Protein AF-C4K3N2-F1 (afdb_monomer_lite)

Sequence (107 aa):
MVSFRLSEKDFSQFEKKLASSCMNQSEFFREVFLHSNIQLTVKSAPSKNLERLTFLFNKSSHHLNQIAHQLNQAHLMGKIPLSFYSSLNNALISIRDLLITEIKDVD

Secondary structure (DSSP, 8-state):
-------HHHHHHHHHHHHHHT--HHHHHHHHHHS--------PPPPHHHHHHHHHHHHHHHHHHHHHHHHHHHHHTTSS-HHHHHHHHHHHHHHHHHHHHHHHTT-

Foldseek 3Di:
DDDDDDDPVVVVVVVVVCVVVPDDPVVVCCCCPVVDPDDDPPPPDQPPVLVVLVVVLVVVLVVLVVVLVVLVVCVVVVVDDPVVSVVSVVVSVVVNVVSVVVNVVSD

Structure (mmCIF, N/CA/C/O backbone):
data_AF-C4K3N2-F1
#
_entry.id   AF-C4K3N2-F1
#
loop_
_atom_site.group_PDB
_atom_site.id
_atom_site.type_symbol
_atom_site.label_atom_id
_atom_site.label_alt_id
_atom_site.label_comp_id
_atom_site.label_asym_id
_atom_site.label_entity_id
_atom_site.label_seq_id
_atom_site.pdbx_PDB_ins_code
_atom_site.Cartn_x
_atom_site.Cartn_y
_atom_site.Cartn_z
_atom_site.occupancy
_atom_site.B_iso_or_equiv
_atom_site.auth_seq_id
_atom_site.auth_comp_id
_atom_site.auth_asym_id
_atom_site.auth_atom_id
_atom_site.pdbx_PDB_model_num
ATOM 1 N N . MET A 1 1 ? -6.073 -8.055 32.509 1.00 68.06 1 MET A N 1
ATOM 2 C CA . MET A 1 1 ? -6.124 -6.579 32.573 1.00 68.06 1 MET A CA 1
ATOM 3 C C . MET A 1 1 ? -6.469 -6.077 31.183 1.00 68.06 1 MET A C 1
ATOM 5 O O . MET A 1 1 ? -5.777 -6.461 30.251 1.00 68.06 1 MET A O 1
ATOM 9 N N . VAL A 1 2 ? -7.551 -5.313 31.034 1.00 73.00 2 VAL A N 1
ATOM 10 C CA . VAL A 1 2 ? -7.925 -4.661 29.767 1.00 73.00 2 VAL A CA 1
ATOM 11 C C . VAL A 1 2 ? -7.687 -3.169 29.959 1.00 73.00 2 VAL A C 1
ATOM 13 O O . VAL A 1 2 ? -8.154 -2.607 30.945 1.00 73.00 2 VAL A O 1
ATOM 16 N N . SER A 1 3 ? -6.932 -2.541 29.064 1.00 82.06 3 SER A N 1
ATOM 17 C CA . SER A 1 3 ? -6.689 -1.099 29.075 1.00 82.06 3 SER A CA 1
ATOM 18 C C . SER A 1 3 ? -6.826 -0.551 27.662 1.00 82.06 3 SER A C 1
ATOM 20 O O . SER A 1 3 ? -6.527 -1.230 26.681 1.00 82.06 3 SER A O 1
ATOM 22 N N . PHE A 1 4 ? -7.302 0.683 27.552 1.00 82.44 4 PHE A N 1
ATOM 23 C CA . PHE A 1 4 ? -7.392 1.396 26.287 1.00 82.44 4 PHE A CA 1
ATOM 24 C C . PHE A 1 4 ? -6.925 2.830 26.498 1.00 82.44 4 PHE A C 1
ATOM 26 O O . PHE A 1 4 ? -7.007 3.376 27.599 1.00 82.44 4 PHE A O 1
ATOM 33 N N . ARG A 1 5 ? -6.371 3.419 25.441 1.00 90.25 5 ARG A N 1
ATOM 34 C CA . ARG A 1 5 ? -5.887 4.797 25.476 1.00 90.25 5 ARG A CA 1
ATOM 35 C C . ARG A 1 5 ? -7.033 5.734 25.139 1.00 90.25 5 ARG A C 1
ATOM 37 O O . ARG A 1 5 ? -7.777 5.485 24.195 1.00 90.25 5 ARG A O 1
ATOM 44 N N . LEU A 1 6 ? -7.126 6.815 25.897 1.00 89.25 6 LEU A N 1
ATOM 45 C CA . LEU A 1 6 ? -8.032 7.918 25.633 1.00 89.25 6 LEU A CA 1
ATOM 46 C C . LEU A 1 6 ? -7.220 9.142 25.233 1.00 89.25 6 LEU A C 1
ATOM 48 O O . LEU A 1 6 ? -6.121 9.357 25.748 1.00 89.25 6 LEU A O 1
ATOM 52 N N . SER A 1 7 ? -7.767 9.941 24.318 1.00 93.31 7 SER A N 1
ATOM 53 C CA . SER A 1 7 ? -7.291 11.309 24.144 1.00 93.31 7 SER A CA 1
ATOM 54 C C . SER A 1 7 ? -7.585 12.112 25.416 1.00 93.31 7 SER A C 1
ATOM 56 O O . SER A 1 7 ? -8.474 11.755 26.189 1.00 93.31 7 SER A O 1
ATOM 58 N N . GLU A 1 8 ? -6.879 13.219 25.631 1.00 90.69 8 GLU A N 1
ATOM 59 C CA . GLU A 1 8 ? -7.115 14.091 26.792 1.00 90.69 8 GLU A CA 1
ATOM 60 C C . GLU A 1 8 ? -8.576 14.579 26.858 1.00 90.69 8 GLU A C 1
ATOM 62 O O . GLU A 1 8 ? -9.209 14.580 27.917 1.00 90.69 8 GLU A O 1
ATOM 67 N N . LYS A 1 9 ? -9.157 14.893 25.692 1.00 91.38 9 LYS A N 1
ATOM 68 C CA . LYS A 1 9 ? -10.563 15.290 25.557 1.00 91.38 9 LYS A CA 1
ATOM 69 C C . LYS A 1 9 ? -11.521 14.180 25.999 1.00 91.38 9 LYS A C 1
ATOM 71 O O . LYS A 1 9 ? -12.463 14.453 26.744 1.00 91.38 9 LYS A O 1
ATOM 76 N N . ASP A 1 10 ? -11.294 12.947 25.549 1.00 90.62 10 ASP A N 1
ATOM 77 C CA . ASP A 1 10 ? -12.158 11.809 25.887 1.00 90.62 10 ASP A CA 1
ATOM 78 C C . ASP A 1 10 ? -11.985 11.390 27.350 1.00 90.62 10 ASP A C 1
ATOM 80 O O . ASP A 1 10 ? -12.956 11.019 28.011 1.00 90.62 10 ASP A O 1
ATOM 84 N N . PHE A 1 11 ? -10.766 11.516 27.883 1.00 91.38 11 PHE A N 1
ATOM 85 C CA . PHE A 1 11 ? -10.470 11.260 29.288 1.00 91.38 11 PHE A CA 1
ATOM 86 C C . PHE A 1 11 ? -11.241 12.210 30.214 1.00 91.38 11 PHE A C 1
ATOM 88 O O . PHE A 1 11 ? -11.864 11.754 31.169 1.00 91.38 11 PHE A O 1
ATOM 95 N N . SER A 1 12 ? -11.313 13.507 29.889 1.00 90.62 12 SER A N 1
ATOM 96 C CA . SER A 1 12 ? -12.103 14.470 30.676 1.00 90.62 12 SER A CA 1
ATOM 97 C C . SER A 1 12 ? -13.602 14.132 30.697 1.00 90.62 12 SER A C 1
ATOM 99 O O . SER A 1 12 ? -14.278 14.295 31.716 1.00 90.62 12 SER A O 1
ATOM 101 N N . GLN A 1 13 ? -14.153 13.635 29.583 1.00 90.75 13 GLN A N 1
ATOM 102 C CA . GLN A 1 13 ? -15.544 13.169 29.547 1.00 90.75 13 GLN A CA 1
ATOM 103 C C . GLN A 1 13 ? -15.742 11.896 30.372 1.00 90.75 13 GLN A C 1
ATOM 105 O O . GLN A 1 13 ? -16.757 11.762 31.058 1.00 90.75 13 GLN A O 1
ATOM 110 N N . PHE A 1 14 ? -14.782 10.974 30.301 1.00 90.00 14 PHE A N 1
ATOM 111 C CA . PHE A 1 14 ? -14.773 9.757 31.099 1.00 90.00 14 PHE A CA 1
ATOM 112 C C . PHE A 1 14 ? -14.761 10.073 32.602 1.00 90.00 14 PHE A C 1
ATOM 114 O O . PHE A 1 14 ? -15.630 9.581 33.318 1.00 90.00 14 PHE A O 1
ATOM 121 N N . GLU A 1 15 ? -13.871 10.954 33.067 1.00 90.88 15 GLU A N 1
ATOM 122 C CA . GLU A 1 15 ? -13.798 11.355 34.479 1.00 90.88 15 GLU A CA 1
ATOM 123 C C . GLU A 1 15 ? -15.113 11.945 34.991 1.00 90.88 15 GLU A C 1
ATOM 125 O O . GLU A 1 15 ? -15.590 11.558 36.055 1.00 90.88 15 GLU A O 1
ATOM 130 N N . LYS A 1 16 ? -15.751 12.835 34.220 1.00 92.06 16 LYS A N 1
ATOM 131 C CA . LYS A 1 16 ? -17.043 13.434 34.602 1.00 92.06 16 LYS A CA 1
ATOM 132 C C . LYS A 1 16 ? -18.146 12.387 34.765 1.00 92.06 16 LYS A C 1
ATOM 134 O O . LYS A 1 16 ? -18.958 12.473 35.689 1.00 92.06 16 LYS A O 1
ATOM 139 N N . LYS A 1 17 ? -18.188 11.393 33.875 1.00 90.94 17 LYS A N 1
ATOM 140 C CA . LYS A 1 17 ? -19.163 10.295 33.945 1.00 90.94 17 LYS A CA 1
ATOM 141 C C . LYS A 1 17 ? -18.866 9.352 35.110 1.00 90.94 17 LYS A C 1
ATOM 143 O O . LYS A 1 17 ? -19.790 8.943 35.803 1.00 90.94 17 LYS A O 1
ATOM 148 N N . LEU A 1 18 ? -17.591 9.063 35.365 1.00 92.19 18 LEU A N 1
ATOM 149 C CA . LEU A 1 18 ? -17.185 8.230 36.492 1.00 92.19 18 LEU A CA 1
ATOM 150 C C . LEU A 1 18 ? -17.538 8.911 37.821 1.00 92.19 18 LEU A C 1
ATOM 152 O O . LEU A 1 18 ? -18.205 8.311 38.658 1.00 92.19 18 LEU A O 1
ATOM 156 N N . ALA A 1 19 ? -17.186 10.189 37.975 1.00 91.12 19 ALA A N 1
ATOM 157 C CA . ALA A 1 19 ? -17.480 10.965 39.177 1.00 91.12 19 ALA A CA 1
ATOM 158 C C . ALA A 1 19 ? -18.988 11.075 39.464 1.00 91.12 19 ALA A C 1
ATOM 160 O O . ALA A 1 19 ? -19.399 10.966 40.615 1.00 91.12 19 ALA A O 1
ATOM 161 N N . SER A 1 20 ? -19.820 11.241 38.429 1.00 91.88 20 SER A N 1
ATOM 162 C CA . SER A 1 20 ? -21.284 11.298 38.588 1.00 91.88 20 SER A CA 1
ATOM 163 C C . SER A 1 20 ? -21.944 9.940 38.851 1.00 91.88 20 SER A C 1
ATOM 165 O O . SER A 1 20 ? -23.077 9.908 39.319 1.00 91.88 20 SER A O 1
ATOM 167 N N . SER A 1 21 ? -21.252 8.829 38.584 1.00 88.50 21 SER A N 1
ATOM 168 C CA . SER A 1 21 ? -21.780 7.475 38.803 1.00 88.50 21 SER A CA 1
ATOM 169 C C . SER A 1 21 ? -21.627 6.957 40.236 1.00 88.50 21 SER A C 1
ATOM 171 O O . SER A 1 21 ? -22.257 5.963 40.584 1.00 88.50 21 SER A O 1
ATOM 173 N N . CYS A 1 22 ? -20.779 7.591 41.057 1.00 89.88 22 CYS A N 1
ATOM 174 C CA . CYS A 1 22 ? -20.383 7.097 42.385 1.00 89.88 22 CYS A CA 1
ATOM 175 C C . CYS A 1 22 ? -19.803 5.662 42.390 1.00 89.88 22 CYS A C 1
ATOM 177 O O . CYS A 1 22 ? -19.801 5.006 43.429 1.00 89.88 22 CYS A O 1
ATOM 179 N N . MET A 1 23 ? -19.294 5.181 41.252 1.00 92.44 23 MET A N 1
ATOM 180 C CA . MET A 1 23 ? -18.678 3.860 41.098 1.00 92.44 23 MET A CA 1
ATOM 181 C C . MET A 1 23 ? -17.153 3.955 41.077 1.00 92.44 23 MET A C 1
ATOM 183 O O . MET A 1 23 ? -16.584 4.985 40.702 1.00 92.44 23 MET A O 1
ATOM 187 N N . ASN A 1 24 ? -16.466 2.853 41.391 1.00 90.94 24 ASN A N 1
ATOM 188 C CA . ASN A 1 24 ? -15.054 2.748 41.029 1.00 90.94 24 ASN A CA 1
ATOM 189 C C . ASN A 1 24 ? -14.890 2.465 39.525 1.00 90.94 24 ASN A C 1
ATOM 191 O O . ASN A 1 24 ? -15.810 2.026 38.835 1.00 90.94 24 ASN A O 1
ATOM 195 N N . GLN A 1 25 ? -13.684 2.694 39.003 1.00 87.88 25 GLN A N 1
ATOM 196 C CA . GLN A 1 25 ? -13.395 2.553 37.575 1.00 87.88 25 GLN A CA 1
ATOM 197 C C . GLN A 1 25 ? -13.774 1.168 37.016 1.00 87.88 25 GLN A C 1
ATOM 199 O O . GLN A 1 25 ? -14.298 1.072 35.910 1.00 87.88 25 GLN A O 1
ATOM 204 N N . SER A 1 26 ? -13.539 0.093 37.775 1.00 89.00 26 SER A N 1
ATOM 205 C CA . SER A 1 26 ? -13.812 -1.278 37.321 1.00 89.00 26 SER A CA 1
ATOM 206 C C . SER A 1 26 ? -15.300 -1.630 37.323 1.00 89.00 26 SER A C 1
ATOM 208 O O . SER A 1 26 ? -15.739 -2.432 36.499 1.00 89.00 26 SER A O 1
ATOM 210 N N . GLU A 1 27 ? -16.069 -1.081 38.258 1.00 89.75 27 GLU A N 1
ATOM 211 C CA . GLU A 1 27 ? -17.532 -1.195 38.300 1.00 89.75 27 GLU A CA 1
ATOM 212 C C . GLU A 1 27 ? -18.158 -0.431 37.145 1.00 89.75 27 GLU A C 1
ATOM 214 O O . GLU A 1 27 ? -18.912 -1.012 36.370 1.00 89.75 27 GLU A O 1
ATOM 219 N N . PHE A 1 28 ? -17.745 0.823 36.958 1.00 90.00 28 PHE A N 1
ATOM 220 C CA . PHE A 1 28 ? -18.221 1.664 35.869 1.00 90.00 28 PHE A CA 1
ATOM 221 C C . PHE A 1 28 ? -17.982 1.014 34.504 1.00 90.00 28 PHE A C 1
ATOM 223 O O . PHE A 1 28 ? -18.881 0.967 33.669 1.00 90.00 28 PHE A O 1
ATOM 230 N N . PHE A 1 29 ? -16.790 0.449 34.276 1.00 87.81 29 PHE A N 1
ATOM 231 C CA . PHE A 1 29 ? -16.511 -0.258 33.026 1.00 87.81 29 PHE A CA 1
ATOM 232 C C . PHE A 1 29 ? -17.338 -1.522 32.848 1.00 87.81 29 PHE A C 1
ATOM 234 O O . PHE A 1 29 ? -17.779 -1.782 31.733 1.00 87.81 29 PHE A O 1
ATOM 241 N N . ARG A 1 30 ? -17.551 -2.314 33.903 1.00 86.94 30 ARG A N 1
ATOM 242 C CA . ARG A 1 30 ? -18.386 -3.517 33.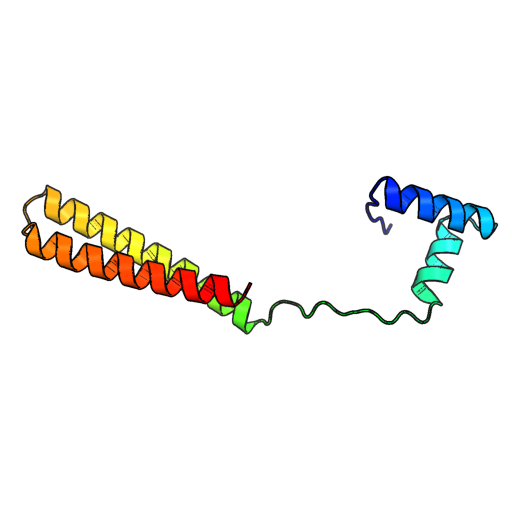801 1.00 86.94 30 ARG A CA 1
ATOM 243 C C . ARG A 1 30 ? -19.827 -3.157 33.473 1.00 86.94 30 ARG A C 1
ATOM 245 O O . ARG A 1 30 ? -20.380 -3.745 32.553 1.00 86.94 30 ARG A O 1
ATOM 252 N N . GLU A 1 31 ? -20.374 -2.151 34.140 1.00 87.00 31 GLU A N 1
ATOM 253 C CA . GLU A 1 31 ? -21.735 -1.679 33.896 1.00 87.00 31 GLU A CA 1
ATOM 254 C C . GLU A 1 31 ? -21.887 -1.130 32.470 1.00 87.00 31 GLU A C 1
ATOM 256 O O . GLU A 1 31 ? -22.740 -1.570 31.702 1.00 87.00 31 GLU A O 1
ATOM 261 N N . VAL A 1 32 ? -20.992 -0.227 32.058 1.00 85.56 32 VAL A N 1
ATOM 262 C CA . VAL A 1 32 ? -21.060 0.417 30.740 1.00 85.56 32 VAL A CA 1
ATOM 263 C C . VAL A 1 32 ? -20.710 -0.535 29.600 1.00 85.56 32 VAL A C 1
ATOM 265 O O . VAL A 1 32 ? -21.200 -0.330 28.499 1.00 85.56 32 VAL A O 1
ATOM 268 N N . PHE A 1 33 ? -19.864 -1.546 29.798 1.00 83.06 33 PHE A N 1
ATOM 269 C CA . PHE A 1 33 ? -19.422 -2.422 28.706 1.00 83.06 33 PHE A CA 1
ATOM 270 C C . PHE A 1 33 ? -20.230 -3.720 28.599 1.00 83.06 33 PHE A C 1
ATOM 272 O O . PHE A 1 33 ? -20.436 -4.201 27.490 1.00 83.06 33 PHE A O 1
ATOM 279 N N . LEU A 1 34 ? -20.675 -4.300 29.721 1.00 84.06 34 LEU A N 1
ATOM 280 C CA . LEU A 1 34 ? -21.386 -5.586 29.725 1.00 84.06 34 LEU A CA 1
ATOM 281 C C . LEU A 1 34 ? -22.908 -5.432 29.754 1.00 84.06 34 LEU A C 1
ATOM 283 O O . LEU A 1 34 ? -23.599 -6.312 29.248 1.00 84.06 34 LEU A O 1
ATOM 287 N N . HIS A 1 35 ? -23.434 -4.358 30.350 1.00 78.62 35 HIS A N 1
ATOM 288 C CA . HIS A 1 35 ? -24.879 -4.193 30.572 1.00 78.62 35 HIS A CA 1
ATOM 289 C C . HIS A 1 35 ? -25.525 -3.124 29.680 1.00 78.62 35 HIS A C 1
ATOM 291 O O . HIS A 1 35 ? -26.726 -2.873 29.767 1.00 78.62 35 HIS A O 1
ATOM 297 N N . SER A 1 36 ? -24.755 -2.485 28.802 1.00 76.06 36 SER A N 1
ATOM 298 C CA . SER A 1 36 ? -25.264 -1.456 27.903 1.00 76.06 36 SER A CA 1
ATOM 299 C C . SER A 1 36 ? -25.840 -2.041 26.611 1.00 76.06 36 SER A C 1
ATOM 301 O O . SER A 1 36 ? -25.272 -2.927 25.973 1.00 76.06 36 SER A O 1
ATOM 303 N N . ASN A 1 37 ? -26.960 -1.473 26.163 1.00 67.19 37 ASN A N 1
ATOM 304 C CA . ASN A 1 37 ? -27.481 -1.703 24.818 1.00 67.19 37 ASN A CA 1
ATOM 305 C C . ASN A 1 37 ? -26.724 -0.813 23.822 1.00 67.19 37 ASN A C 1
ATOM 307 O O . ASN A 1 37 ? -27.207 0.253 23.438 1.00 67.19 37 ASN A O 1
ATOM 311 N N . ILE A 1 38 ? -25.511 -1.212 23.437 1.00 71.25 38 ILE A N 1
ATOM 312 C CA . ILE A 1 38 ? -24.719 -0.477 22.441 1.00 71.25 38 ILE A CA 1
ATOM 313 C C . ILE A 1 38 ? -25.046 -0.999 21.040 1.00 71.25 38 ILE A C 1
ATOM 315 O O . ILE A 1 38 ? -24.858 -2.177 20.743 1.00 71.25 38 ILE A O 1
ATOM 319 N N . GLN A 1 39 ? -25.457 -0.102 20.140 1.00 61.22 39 GLN A N 1
ATOM 320 C CA . GLN A 1 39 ? -25.353 -0.353 18.703 1.00 61.22 39 GLN A CA 1
ATOM 321 C C . GLN A 1 39 ? -23.903 -0.133 18.278 1.00 61.22 39 GLN A C 1
ATOM 323 O O . GLN A 1 39 ? -23.437 0.998 18.142 1.00 61.22 39 GLN A O 1
ATOM 328 N N . LEU A 1 40 ? -23.167 -1.228 18.108 1.00 65.75 40 LEU A N 1
ATOM 329 C CA . LEU A 1 40 ? -21.824 -1.173 17.553 1.00 65.75 40 LEU A CA 1
ATOM 330 C C . LEU A 1 40 ? -21.930 -0.951 16.046 1.00 65.75 40 LEU A C 1
ATOM 332 O O . LEU A 1 40 ? -22.389 -1.828 15.313 1.00 65.75 40 LEU A O 1
ATOM 336 N N . THR A 1 41 ? -21.444 0.192 15.566 1.00 66.38 41 THR A N 1
ATOM 337 C CA . THR A 1 41 ? -21.087 0.326 14.153 1.00 66.38 41 THR A CA 1
ATOM 338 C C . THR A 1 41 ? -19.866 -0.553 13.921 1.00 66.38 41 THR A C 1
ATOM 340 O O . THR A 1 41 ? -18.727 -0.127 14.123 1.00 66.38 41 THR A O 1
ATOM 343 N N . VAL A 1 42 ? -20.098 -1.815 13.557 1.00 63.09 42 VAL A N 1
ATOM 344 C CA . VAL A 1 42 ? -19.034 -2.714 13.118 1.00 63.09 42 VAL A CA 1
ATOM 345 C C . VAL A 1 42 ? -18.425 -2.070 11.882 1.00 63.09 42 VAL A C 1
ATOM 347 O O . VAL A 1 42 ? -19.037 -2.058 10.816 1.00 63.09 42 VAL A O 1
ATOM 350 N N . LYS A 1 43 ? -17.222 -1.502 12.020 1.00 60.19 43 LYS A N 1
ATOM 351 C CA . LYS A 1 43 ? -16.390 -1.235 10.851 1.00 60.19 43 LYS A CA 1
ATOM 352 C C . LYS A 1 43 ? -16.147 -2.603 10.238 1.00 60.19 43 LYS A C 1
ATOM 354 O O . LYS A 1 43 ? -15.462 -3.423 10.849 1.00 60.19 43 LYS A O 1
ATOM 359 N N . SER A 1 44 ? -16.799 -2.889 9.114 1.00 60.44 44 SER A N 1
ATOM 360 C CA . SER A 1 44 ? -16.547 -4.106 8.355 1.00 60.44 44 SER A CA 1
ATOM 361 C C . SER A 1 44 ? -15.039 -4.204 8.177 1.00 60.44 44 SER A C 1
ATOM 363 O O . SER A 1 44 ? -14.430 -3.289 7.620 1.00 60.44 44 SER A O 1
ATOM 365 N N . ALA A 1 45 ? -14.435 -5.262 8.723 1.00 61.06 45 ALA A N 1
ATOM 366 C CA . ALA A 1 45 ? -13.042 -5.561 8.440 1.00 61.06 45 ALA A CA 1
ATOM 367 C C . ALA A 1 45 ? -12.868 -5.537 6.912 1.00 61.06 45 ALA A C 1
ATOM 369 O O . ALA A 1 45 ? -13.797 -5.978 6.215 1.00 61.06 45 ALA A O 1
ATOM 370 N N . PRO A 1 46 ? -11.751 -5.003 6.379 1.00 62.75 46 PRO A N 1
ATOM 371 C CA . PRO A 1 46 ? -11.510 -5.051 4.945 1.00 62.75 46 PRO A CA 1
ATOM 372 C C . PRO A 1 46 ? -11.754 -6.485 4.482 1.00 62.75 46 PRO A C 1
ATOM 374 O O . PRO A 1 46 ? -11.323 -7.441 5.133 1.00 62.75 46 PRO A O 1
ATOM 377 N N . SER A 1 47 ? -12.564 -6.646 3.432 1.00 71.38 47 SER A N 1
ATOM 378 C CA . SER A 1 47 ? -12.948 -7.986 2.996 1.00 71.38 47 SER A CA 1
ATOM 379 C C . SER A 1 47 ? -11.674 -8.805 2.764 1.00 71.38 47 SER A C 1
ATOM 381 O O . SER A 1 47 ? -10.688 -8.286 2.243 1.00 71.38 47 SER A O 1
ATOM 383 N N . LYS A 1 48 ? -11.668 -10.095 3.117 1.00 69.12 48 LYS A N 1
ATOM 384 C CA . LYS A 1 48 ? -10.514 -10.986 2.872 1.00 69.12 48 LYS A CA 1
ATOM 385 C C . LYS A 1 48 ? -10.024 -10.924 1.411 1.00 69.12 48 LYS A C 1
ATOM 387 O O . LYS A 1 48 ? -8.853 -11.164 1.122 1.00 69.12 48 LYS A O 1
ATOM 392 N N . ASN A 1 49 ? -10.930 -10.583 0.493 1.00 75.31 49 ASN A N 1
ATOM 393 C CA . ASN A 1 49 ? -10.650 -10.367 -0.921 1.00 75.31 49 ASN A CA 1
ATOM 394 C C . ASN A 1 49 ? -9.825 -9.097 -1.173 1.00 75.31 49 ASN A C 1
ATOM 396 O O . ASN A 1 49 ? -8.912 -9.149 -1.991 1.00 75.31 49 ASN A O 1
ATOM 400 N N . LEU A 1 50 ? -10.092 -8.004 -0.452 1.00 80.38 50 LEU A N 1
ATOM 401 C CA . LEU A 1 50 ? -9.319 -6.764 -0.534 1.00 80.38 50 LEU A CA 1
ATOM 402 C C . LEU A 1 50 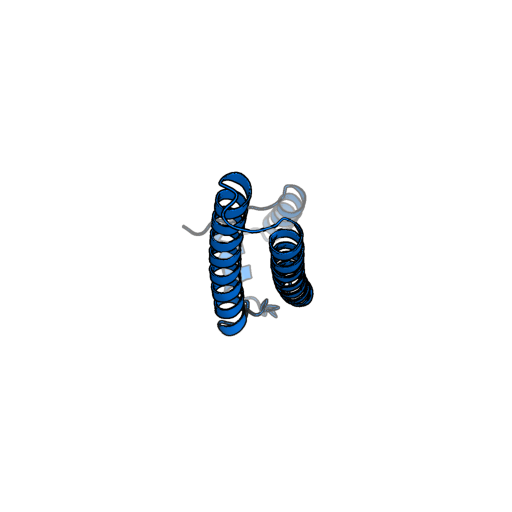? -7.879 -6.977 -0.060 1.00 80.38 50 LEU A C 1
ATOM 404 O O . LEU A 1 50 ? -6.949 -6.691 -0.803 1.00 80.38 50 LEU A O 1
ATOM 408 N N . GLU A 1 51 ? -7.676 -7.581 1.113 1.00 79.94 51 GLU A N 1
ATOM 409 C CA . GLU A 1 51 ? -6.320 -7.886 1.599 1.00 79.94 51 GLU A CA 1
ATOM 410 C C . GLU A 1 51 ? -5.540 -8.759 0.606 1.00 79.94 51 GLU A C 1
ATOM 412 O O . GLU A 1 51 ? -4.356 -8.530 0.334 1.00 79.94 51 GLU A O 1
ATOM 417 N N . ARG A 1 52 ? -6.212 -9.760 0.021 1.00 80.94 52 ARG A N 1
ATOM 418 C CA . ARG A 1 52 ? -5.607 -10.629 -0.989 1.00 80.94 52 ARG A CA 1
ATOM 419 C C . ARG A 1 52 ? -5.268 -9.868 -2.271 1.00 80.94 52 ARG A C 1
ATOM 421 O O . ARG A 1 52 ? -4.211 -10.132 -2.846 1.00 80.94 52 ARG A O 1
ATOM 428 N N . LEU A 1 53 ? -6.133 -8.960 -2.712 1.00 84.38 53 LEU A N 1
ATOM 429 C CA . LEU A 1 53 ? -5.916 -8.141 -3.900 1.00 84.38 53 LEU A CA 1
ATOM 430 C C . LEU A 1 53 ? -4.732 -7.188 -3.697 1.00 84.38 53 LEU A C 1
ATOM 432 O O . LEU A 1 53 ? -3.797 -7.214 -4.495 1.00 84.38 53 LEU A O 1
ATOM 436 N N . THR A 1 54 ? -4.692 -6.468 -2.573 1.00 84.50 54 THR A N 1
ATOM 437 C CA . THR A 1 54 ? -3.572 -5.591 -2.196 1.00 84.50 54 THR A CA 1
ATOM 438 C C . THR A 1 54 ? -2.253 -6.363 -2.134 1.00 84.50 54 THR A C 1
ATOM 440 O O . THR A 1 54 ? -1.231 -5.909 -2.651 1.00 84.50 54 THR A O 1
ATOM 443 N N . PHE A 1 55 ? -2.258 -7.580 -1.576 1.00 84.31 55 PHE A N 1
ATOM 444 C CA . PHE A 1 55 ? -1.079 -8.450 -1.580 1.00 84.31 55 PHE A CA 1
ATOM 445 C C . PHE A 1 55 ? -0.607 -8.805 -3.001 1.00 84.31 55 PHE A C 1
ATOM 447 O O . PHE A 1 55 ? 0.589 -8.727 -3.297 1.00 84.31 55 PHE A O 1
ATOM 454 N N . LEU A 1 56 ? -1.525 -9.205 -3.887 1.00 84.12 56 LEU A N 1
ATOM 455 C CA . LEU A 1 56 ? -1.195 -9.576 -5.267 1.00 84.12 56 LEU A CA 1
ATOM 456 C C . LEU A 1 56 ? -0.690 -8.376 -6.077 1.00 84.12 56 LEU A C 1
ATOM 458 O O . LEU A 1 56 ? 0.264 -8.524 -6.847 1.00 84.12 56 LEU A O 1
ATOM 462 N N . PHE A 1 57 ? -1.265 -7.193 -5.870 1.00 87.44 57 PHE A N 1
ATOM 463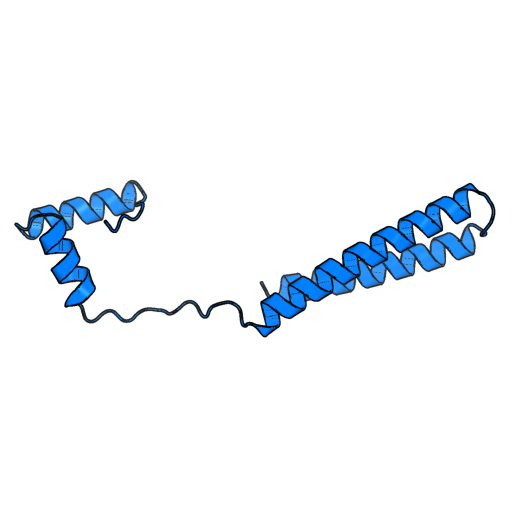 C CA . PHE A 1 57 ? -0.796 -5.958 -6.490 1.00 87.44 57 PHE A CA 1
ATOM 464 C C . PHE A 1 57 ? 0.605 -5.579 -6.023 1.00 87.44 57 PHE A C 1
ATOM 466 O O . PHE A 1 57 ? 1.474 -5.353 -6.861 1.00 87.44 57 PHE A O 1
ATOM 473 N N . ASN A 1 58 ? 0.885 -5.631 -4.720 1.00 83.81 58 ASN A N 1
ATOM 474 C CA . ASN A 1 58 ? 2.232 -5.374 -4.203 1.00 83.81 58 ASN A CA 1
ATOM 475 C C . ASN A 1 58 ? 3.273 -6.341 -4.788 1.00 83.81 58 ASN A C 1
ATOM 477 O O . ASN A 1 58 ? 4.363 -5.922 -5.188 1.00 83.81 58 ASN A O 1
ATOM 481 N N . LYS A 1 59 ? 2.928 -7.631 -4.905 1.00 86.00 59 LYS A N 1
ATOM 482 C CA . LYS A 1 59 ? 3.804 -8.634 -5.529 1.00 86.00 59 LYS A CA 1
ATOM 483 C C . LYS A 1 59 ? 4.052 -8.336 -7.011 1.00 86.00 59 LYS A C 1
ATOM 485 O O . LYS A 1 59 ? 5.182 -8.454 -7.481 1.00 86.00 59 LYS A O 1
ATOM 490 N N . SER A 1 60 ? 3.013 -7.919 -7.729 1.00 86.31 60 SER A N 1
ATOM 491 C CA . SER A 1 60 ? 3.105 -7.553 -9.146 1.00 86.31 60 SER A CA 1
ATOM 492 C C . SER A 1 60 ? 3.981 -6.313 -9.345 1.00 86.31 60 SER A C 1
ATOM 494 O O . SER A 1 60 ? 4.910 -6.350 -10.147 1.00 86.31 60 SER A O 1
ATOM 496 N N . SER A 1 61 ? 3.782 -5.264 -8.541 1.00 87.00 61 SER A N 1
ATOM 497 C CA . SER A 1 61 ? 4.605 -4.047 -8.542 1.00 87.00 61 SER A CA 1
ATOM 498 C C . SER A 1 61 ? 6.087 -4.337 -8.298 1.00 87.00 61 SER A C 1
ATOM 500 O O . SER A 1 61 ? 6.953 -3.762 -8.957 1.00 87.00 61 SER A O 1
ATOM 502 N N . HIS A 1 62 ? 6.402 -5.273 -7.397 1.00 87.38 62 HIS A N 1
ATOM 503 C CA . HIS A 1 62 ? 7.784 -5.690 -7.167 1.00 87.38 62 HIS A CA 1
ATOM 504 C C . HIS A 1 62 ? 8.416 -6.329 -8.413 1.00 87.38 62 HIS A C 1
ATOM 506 O O . HIS A 1 62 ? 9.524 -5.956 -8.799 1.00 87.38 62 HIS A O 1
ATOM 512 N N . HIS A 1 63 ? 7.709 -7.250 -9.073 1.00 86.44 63 HIS A N 1
ATOM 513 C CA . HIS A 1 63 ? 8.202 -7.878 -10.301 1.00 86.44 63 HIS A CA 1
ATOM 514 C C . HIS A 1 63 ? 8.370 -6.866 -11.445 1.00 86.44 63 HIS A C 1
ATOM 516 O O . HIS A 1 63 ? 9.354 -6.934 -12.180 1.00 86.44 63 HIS A O 1
ATOM 522 N N . LEU A 1 64 ? 7.463 -5.891 -11.576 1.00 90.12 64 LEU A N 1
ATOM 523 C CA . LEU A 1 64 ? 7.589 -4.825 -12.578 1.00 90.12 64 LEU A CA 1
ATOM 524 C C . LEU A 1 64 ? 8.855 -3.989 -12.353 1.00 90.12 64 LEU A C 1
ATOM 526 O O . LEU A 1 64 ? 9.579 -3.715 -13.308 1.00 90.12 64 LEU A O 1
ATOM 530 N N . ASN A 1 65 ? 9.180 -3.660 -11.099 1.00 90.12 65 ASN A N 1
ATOM 531 C CA . ASN A 1 65 ? 10.422 -2.958 -10.765 1.00 90.12 65 ASN A CA 1
ATOM 532 C C . ASN A 1 65 ? 11.672 -3.777 -11.121 1.00 90.12 65 ASN A C 1
ATOM 534 O O . ASN A 1 65 ? 12.653 -3.223 -11.618 1.00 90.12 65 ASN A O 1
ATOM 538 N N . GLN A 1 66 ? 11.646 -5.095 -10.907 1.00 91.69 66 GLN A N 1
ATOM 539 C CA . GLN A 1 66 ? 12.746 -5.978 -11.310 1.00 91.69 66 GLN A CA 1
ATOM 540 C C . GLN A 1 66 ? 12.927 -5.992 -12.833 1.00 91.69 66 GLN A C 1
ATOM 542 O O . GLN A 1 66 ? 14.053 -5.862 -13.316 1.00 91.69 66 GLN A O 1
ATOM 547 N N . ILE A 1 67 ? 11.828 -6.087 -13.586 1.00 91.38 67 ILE A N 1
ATOM 548 C CA . ILE A 1 67 ? 11.844 -6.028 -15.053 1.00 91.38 67 ILE A CA 1
ATOM 549 C C . ILE A 1 67 ? 12.386 -4.674 -15.529 1.00 91.38 67 ILE A C 1
ATOM 551 O O . ILE A 1 67 ? 13.268 -4.646 -16.385 1.00 91.38 67 ILE A O 1
ATOM 555 N N . ALA A 1 68 ? 11.941 -3.562 -14.936 1.00 92.44 68 ALA A N 1
ATOM 556 C CA . ALA A 1 68 ? 12.441 -2.223 -15.250 1.00 92.44 68 ALA A CA 1
ATOM 557 C C . ALA A 1 68 ? 13.957 -2.113 -15.020 1.00 92.44 68 ALA A C 1
ATOM 559 O O . ALA A 1 68 ? 14.690 -1.597 -15.865 1.00 92.44 68 ALA A O 1
ATOM 560 N N . HIS A 1 69 ? 14.453 -2.661 -13.908 1.00 94.19 69 HIS A N 1
ATOM 561 C CA . HIS A 1 69 ? 15.880 -2.654 -13.602 1.00 94.19 69 HIS A CA 1
ATOM 562 C C . HIS A 1 69 ? 16.691 -3.506 -14.594 1.00 94.19 69 HIS A C 1
ATOM 564 O O . HIS A 1 69 ? 17.795 -3.116 -14.987 1.00 94.19 69 HIS A O 1
ATOM 570 N N . GLN A 1 70 ? 16.177 -4.665 -15.012 1.00 92.75 70 GLN A N 1
ATOM 571 C CA . GLN A 1 70 ? 16.824 -5.496 -16.033 1.00 92.75 70 GLN A CA 1
ATOM 572 C C . GLN A 1 70 ? 16.846 -4.798 -17.398 1.00 92.75 70 GLN A C 1
ATOM 574 O O . GLN A 1 70 ? 17.879 -4.800 -18.067 1.00 92.75 70 GLN A O 1
ATOM 579 N N . LEU A 1 71 ? 15.744 -4.148 -17.774 1.00 93.19 71 LEU A N 1
ATOM 580 C CA . LEU A 1 71 ? 15.632 -3.337 -18.986 1.00 93.19 71 LEU A CA 1
ATOM 581 C C . LEU A 1 71 ? 16.647 -2.197 -19.008 1.00 93.19 71 LEU A C 1
ATOM 583 O O . LEU A 1 71 ? 17.356 -2.030 -19.999 1.00 93.19 71 LEU A O 1
ATOM 587 N N . ASN A 1 72 ? 16.760 -1.458 -17.905 1.00 93.12 72 ASN A N 1
ATOM 588 C CA . ASN A 1 72 ? 17.723 -0.370 -17.784 1.00 93.12 72 ASN A CA 1
ATOM 589 C C . ASN A 1 72 ? 19.164 -0.879 -17.943 1.00 93.12 72 ASN A C 1
ATOM 591 O O . ASN A 1 72 ? 19.935 -0.336 -18.728 1.00 93.12 72 ASN A O 1
ATOM 595 N N . GLN A 1 73 ? 19.518 -1.987 -17.282 1.00 95.56 73 GLN A N 1
ATOM 596 C CA . GLN A 1 73 ? 20.839 -2.601 -17.454 1.00 95.56 73 GLN A CA 1
ATOM 597 C C . GLN A 1 73 ? 21.091 -3.058 -18.896 1.00 95.56 73 GLN A C 1
ATOM 599 O O . GLN A 1 73 ? 22.157 -2.792 -19.445 1.00 95.56 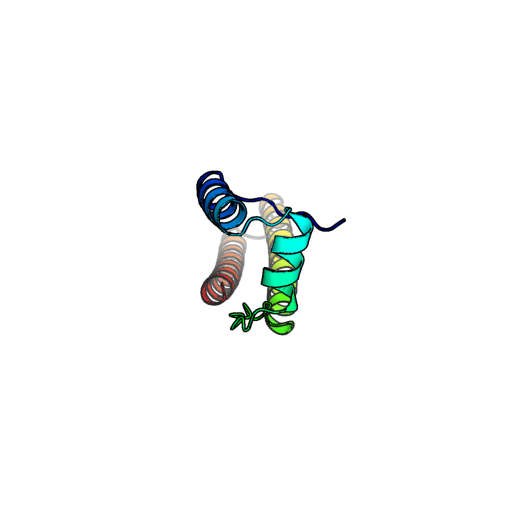73 GLN A O 1
ATOM 604 N N . ALA A 1 74 ? 20.119 -3.709 -19.539 1.00 92.88 74 ALA A N 1
ATOM 605 C CA . ALA A 1 74 ? 20.251 -4.144 -20.927 1.00 92.88 74 ALA A CA 1
ATOM 606 C C . ALA A 1 74 ? 20.467 -2.959 -21.883 1.00 92.88 74 ALA A C 1
ATOM 608 O O . ALA A 1 74 ? 21.267 -3.066 -22.815 1.00 92.88 74 ALA A O 1
ATOM 609 N N . HIS A 1 75 ? 19.797 -1.830 -21.636 1.00 93.62 75 HIS A N 1
ATOM 610 C CA . HIS A 1 75 ? 19.983 -0.609 -22.413 1.00 93.62 75 HIS A CA 1
ATOM 611 C C . HIS A 1 75 ? 21.374 -0.000 -22.201 1.00 93.62 75 HIS A C 1
ATOM 613 O O . HIS A 1 75 ? 22.067 0.273 -23.178 1.00 93.62 75 HIS A O 1
ATOM 619 N N . LEU A 1 76 ? 21.824 0.126 -20.947 1.00 94.31 76 LEU A N 1
ATOM 620 C CA . LEU A 1 76 ? 23.159 0.640 -20.609 1.00 94.31 76 LEU A CA 1
ATOM 621 C C . LEU A 1 76 ? 24.293 -0.225 -21.182 1.00 94.31 76 LEU A C 1
ATOM 623 O O . LEU A 1 76 ? 25.343 0.293 -21.546 1.00 94.31 76 LEU A O 1
ATOM 627 N N . MET A 1 77 ? 24.075 -1.536 -21.310 1.00 95.44 77 MET A N 1
ATOM 628 C CA . MET A 1 77 ? 25.007 -2.462 -21.966 1.00 95.44 77 MET A CA 1
ATOM 629 C C . MET A 1 77 ? 24.934 -2.424 -23.504 1.00 95.44 77 MET A C 1
ATOM 631 O O . MET A 1 77 ? 25.597 -3.228 -24.157 1.00 95.44 77 MET A O 1
ATOM 635 N N . GLY A 1 78 ? 24.095 -1.567 -24.096 1.00 93.56 78 GLY A N 1
ATOM 636 C CA . GLY A 1 78 ? 23.903 -1.471 -25.546 1.00 93.56 78 GLY A CA 1
ATOM 637 C C . GLY A 1 78 ? 23.205 -2.680 -26.179 1.00 93.56 78 GLY A C 1
ATOM 638 O O . GLY A 1 78 ? 23.190 -2.806 -27.399 1.00 93.56 78 GLY A O 1
ATOM 639 N N . LYS A 1 79 ? 22.619 -3.580 -25.374 1.00 94.44 79 LYS A N 1
ATOM 640 C CA . LYS A 1 79 ? 21.953 -4.802 -25.863 1.00 94.44 79 LYS A CA 1
ATOM 641 C C . LYS A 1 79 ? 20.580 -4.527 -26.466 1.00 94.44 79 LYS A C 1
ATOM 643 O O . LYS A 1 79 ? 20.077 -5.350 -27.224 1.00 94.44 79 LYS A O 1
ATOM 648 N N . ILE A 1 80 ? 19.970 -3.396 -26.112 1.00 93.75 80 ILE A N 1
ATOM 649 C CA . ILE A 1 80 ? 18.689 -2.955 -26.663 1.00 93.75 80 ILE A CA 1
ATOM 650 C C . ILE A 1 80 ? 18.752 -1.485 -27.098 1.00 93.75 80 ILE A C 1
ATOM 652 O O . ILE A 1 80 ? 19.339 -0.653 -26.394 1.00 93.75 80 ILE A O 1
ATOM 656 N N . PRO A 1 81 ? 18.126 -1.138 -28.236 1.00 92.62 81 PRO A N 1
ATOM 657 C CA . PRO A 1 81 ? 18.079 0.234 -28.718 1.00 92.62 81 PRO A CA 1
ATOM 658 C C . PRO A 1 81 ? 17.173 1.103 -27.837 1.00 92.62 81 PRO A C 1
ATOM 660 O O . PRO A 1 81 ? 16.204 0.623 -27.245 1.00 92.62 81 PRO A O 1
ATOM 663 N N . LEU A 1 82 ? 17.464 2.407 -27.799 1.00 90.44 82 LEU A N 1
ATOM 664 C CA . LEU A 1 82 ? 16.729 3.387 -26.991 1.00 90.44 82 LEU A CA 1
ATOM 665 C C . LEU A 1 82 ? 15.221 3.385 -27.287 1.00 90.44 82 LEU A C 1
ATOM 667 O O . LEU A 1 82 ? 14.419 3.436 -26.365 1.00 90.44 82 LEU A O 1
ATOM 671 N N . SER A 1 83 ? 14.825 3.257 -28.556 1.00 90.44 83 SER A N 1
ATOM 672 C CA . SER A 1 83 ? 13.412 3.217 -28.965 1.00 90.44 83 SER A CA 1
ATOM 673 C C . SER A 1 83 ? 12.642 2.045 -28.345 1.00 90.44 83 SER A C 1
ATOM 675 O O . SER A 1 83 ? 11.498 2.202 -27.911 1.00 90.44 83 SER A O 1
ATOM 677 N N . PHE A 1 84 ? 13.279 0.876 -28.259 1.00 90.94 84 PHE A N 1
ATOM 678 C CA . PHE A 1 84 ? 12.705 -0.312 -27.637 1.00 90.94 84 PHE A CA 1
ATOM 679 C C . PHE A 1 84 ? 12.644 -0.166 -26.113 1.00 90.94 84 PHE A C 1
ATOM 681 O O . PHE A 1 84 ? 11.611 -0.452 -25.509 1.00 90.94 84 PHE A O 1
ATOM 688 N N . TYR A 1 85 ? 13.711 0.362 -25.502 1.00 91.94 85 TYR A N 1
ATOM 689 C CA . TYR A 1 85 ? 13.744 0.679 -24.074 1.00 91.94 85 TYR A CA 1
ATOM 690 C C . TYR A 1 85 ? 12.626 1.655 -23.677 1.00 91.94 85 TYR A C 1
ATOM 692 O O . TYR A 1 85 ? 11.858 1.361 -22.764 1.00 91.94 85 TYR A O 1
ATOM 700 N N . SER A 1 86 ? 12.479 2.775 -24.391 1.00 90.31 86 SER A N 1
ATOM 701 C CA . SER A 1 86 ? 11.441 3.775 -24.119 1.00 90.31 86 SER A CA 1
ATOM 702 C C . SER A 1 86 ? 10.033 3.197 -24.252 1.00 90.31 86 SER A C 1
ATOM 704 O O . SER A 1 86 ? 9.187 3.456 -23.401 1.00 90.31 86 SER A O 1
ATOM 706 N N . SER A 1 87 ? 9.789 2.370 -25.274 1.00 91.56 87 SER A N 1
ATOM 707 C CA . SER A 1 87 ? 8.483 1.731 -25.482 1.00 91.56 87 SER A CA 1
ATOM 708 C C . SER A 1 87 ? 8.113 0.797 -24.325 1.00 91.56 87 SER A C 1
ATOM 710 O O . SER A 1 87 ? 6.999 0.860 -23.807 1.00 91.56 87 SER A O 1
ATOM 712 N N . LEU A 1 88 ? 9.059 -0.032 -23.873 1.00 90.81 88 LEU A N 1
ATOM 713 C CA . LEU A 1 88 ? 8.834 -0.948 -22.753 1.00 90.81 88 LEU A CA 1
ATOM 714 C C . LEU A 1 88 ? 8.725 -0.222 -21.413 1.00 90.81 88 LEU A C 1
ATOM 716 O O . LEU A 1 88 ? 7.872 -0.568 -20.601 1.00 90.81 88 LEU A O 1
ATOM 720 N N . ASN A 1 89 ? 9.542 0.805 -21.187 1.00 90.69 89 ASN A N 1
ATOM 721 C CA . ASN A 1 89 ? 9.467 1.602 -19.969 1.00 90.69 89 ASN A CA 1
ATOM 722 C C . ASN A 1 89 ? 8.112 2.317 -19.849 1.00 90.69 89 ASN A C 1
ATOM 724 O O . ASN A 1 89 ? 7.509 2.309 -18.779 1.00 90.69 89 ASN A O 1
ATOM 728 N N . ASN A 1 90 ? 7.588 2.855 -20.954 1.00 90.50 90 ASN A N 1
ATOM 729 C CA . ASN A 1 90 ? 6.253 3.453 -20.983 1.00 90.50 90 ASN A CA 1
ATOM 730 C C . ASN A 1 90 ? 5.166 2.426 -20.640 1.00 90.50 90 ASN A C 1
ATOM 732 O O . ASN A 1 90 ? 4.296 2.720 -19.826 1.00 90.50 90 ASN A O 1
ATOM 736 N N . ALA A 1 91 ? 5.244 1.208 -21.188 1.00 90.19 91 ALA A N 1
ATOM 737 C CA . ALA A 1 91 ? 4.296 0.143 -20.859 1.00 90.19 91 ALA A CA 1
ATOM 738 C C . ALA A 1 91 ? 4.341 -0.242 -19.367 1.00 90.19 91 ALA A C 1
ATOM 740 O O . ALA A 1 91 ? 3.294 -0.418 -18.745 1.00 90.19 91 ALA A O 1
ATOM 741 N N . LEU A 1 92 ? 5.535 -0.324 -18.769 1.00 91.25 92 LEU A N 1
ATOM 742 C CA . LEU A 1 92 ? 5.692 -0.604 -17.337 1.00 91.25 92 LEU A CA 1
ATOM 743 C C . LEU A 1 92 ? 5.104 0.509 -16.462 1.00 91.25 92 LEU A C 1
ATOM 745 O O . LEU A 1 92 ? 4.442 0.209 -15.468 1.00 91.25 92 LEU A O 1
ATOM 749 N N . ILE A 1 93 ? 5.300 1.775 -16.846 1.00 88.94 93 ILE A N 1
ATOM 750 C CA . 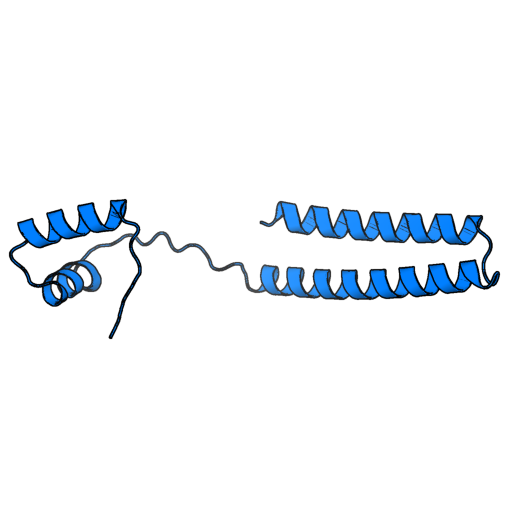ILE A 1 93 ? 4.691 2.927 -16.167 1.00 88.94 93 ILE A CA 1
ATOM 751 C C . ILE A 1 93 ? 3.164 2.844 -16.254 1.00 88.94 93 ILE A C 1
ATOM 753 O O . ILE A 1 93 ? 2.503 2.933 -15.224 1.00 88.94 93 ILE A O 1
ATOM 757 N N . SER A 1 94 ? 2.601 2.579 -17.440 1.00 88.31 94 SER A N 1
ATOM 758 C CA . SER A 1 94 ? 1.149 2.446 -17.614 1.00 88.31 94 SER A CA 1
ATOM 759 C C . SER A 1 94 ? 0.551 1.345 -16.738 1.00 88.31 94 SER A C 1
ATOM 761 O O . SER A 1 94 ? -0.475 1.564 -16.101 1.00 88.31 94 SER A O 1
ATOM 763 N N . ILE A 1 95 ? 1.198 0.178 -16.651 1.00 87.38 95 ILE A N 1
ATOM 764 C CA . ILE A 1 95 ? 0.738 -0.911 -15.775 1.00 87.38 95 ILE A CA 1
ATOM 765 C C . ILE A 1 95 ? 0.794 -0.476 -14.305 1.00 87.38 95 ILE A C 1
ATOM 767 O O . ILE A 1 95 ? -0.149 -0.712 -13.555 1.00 87.38 95 ILE A O 1
ATOM 771 N N . ARG A 1 96 ? 1.884 0.172 -13.883 1.00 86.25 96 ARG A N 1
ATOM 772 C CA . ARG A 1 96 ? 2.059 0.646 -12.504 1.00 86.25 96 ARG A CA 1
ATOM 773 C C . ARG A 1 96 ? 1.012 1.693 -12.123 1.00 86.25 96 ARG A C 1
ATOM 775 O O . ARG A 1 96 ? 0.499 1.642 -11.009 1.00 86.25 96 ARG A O 1
ATOM 782 N 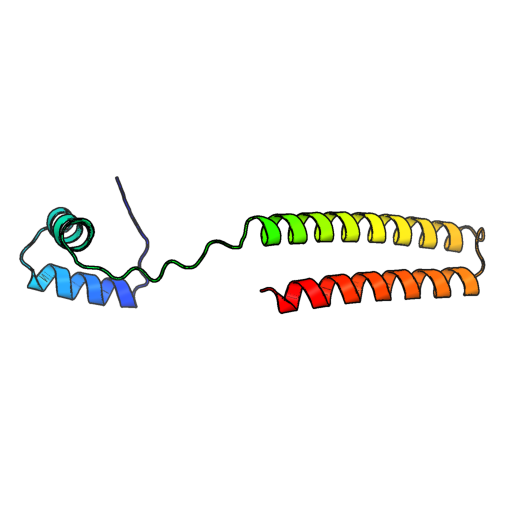N . ASP A 1 97 ? 0.675 2.601 -13.028 1.00 86.56 97 ASP A N 1
ATOM 783 C CA . ASP A 1 97 ? -0.329 3.631 -12.770 1.00 86.56 97 ASP A CA 1
ATOM 784 C C . ASP A 1 97 ? -1.745 3.039 -12.702 1.00 86.56 97 ASP A C 1
ATOM 786 O O . ASP A 1 97 ? -2.482 3.378 -11.780 1.00 86.56 97 ASP A O 1
ATOM 790 N N . LEU A 1 98 ? -2.091 2.079 -13.575 1.00 85.44 98 LEU A N 1
ATOM 791 C CA . LEU A 1 98 ? -3.352 1.327 -13.479 1.00 85.44 98 LEU A CA 1
ATOM 792 C C . LEU A 1 98 ? -3.480 0.612 -12.126 1.00 85.44 98 LEU A C 1
ATOM 794 O O . LEU A 1 98 ? -4.502 0.731 -11.461 1.00 85.44 98 LEU A O 1
ATOM 798 N N . LEU A 1 99 ? -2.422 -0.070 -11.679 1.00 84.81 99 LEU A N 1
ATOM 799 C CA . LEU A 1 99 ? -2.415 -0.755 -10.382 1.00 84.81 99 LEU A CA 1
ATOM 800 C C . LEU A 1 99 ? -2.600 0.210 -9.200 1.00 84.81 99 LEU A C 1
ATOM 802 O O . LEU A 1 99 ? -3.242 -0.147 -8.218 1.00 84.81 99 LEU A O 1
ATOM 806 N N . ILE A 1 100 ? -2.036 1.419 -9.268 1.00 82.06 100 ILE A N 1
ATOM 807 C CA . ILE A 1 100 ? -2.155 2.417 -8.194 1.00 82.06 100 ILE A CA 1
ATOM 808 C C . ILE A 1 100 ? -3.549 3.043 -8.158 1.00 82.06 100 ILE A C 1
ATOM 810 O O . ILE A 1 100 ? -4.061 3.279 -7.065 1.00 82.06 100 ILE A O 1
ATOM 814 N N . THR A 1 101 ? -4.149 3.328 -9.316 1.00 81.81 101 THR A N 1
ATOM 815 C CA . THR A 1 101 ? -5.517 3.862 -9.397 1.00 81.81 101 THR A CA 1
ATOM 816 C C . THR A 1 101 ? -6.510 2.899 -8.752 1.00 81.81 101 THR A C 1
ATOM 818 O O . THR A 1 101 ? -7.237 3.295 -7.849 1.00 81.81 101 THR A O 1
ATOM 821 N N . GLU A 1 102 ? -6.437 1.614 -9.103 1.00 76.44 102 GLU A N 1
ATOM 822 C CA . GLU A 1 102 ? -7.341 0.586 -8.568 1.00 76.44 102 GLU A CA 1
ATOM 823 C C . GLU A 1 102 ? -7.168 0.339 -7.060 1.00 76.44 102 GLU A C 1
ATOM 825 O O . GLU A 1 102 ? -8.097 -0.115 -6.407 1.00 76.44 102 GLU A O 1
ATOM 830 N N . ILE A 1 103 ? -6.000 0.622 -6.470 1.00 74.19 103 ILE A N 1
ATOM 831 C CA . ILE A 1 103 ? -5.824 0.549 -5.006 1.00 74.19 103 ILE A CA 1
ATOM 832 C C . ILE A 1 103 ? -6.486 1.749 -4.323 1.00 74.19 103 ILE A C 1
ATOM 834 O O . ILE A 1 103 ? -7.137 1.586 -3.298 1.00 74.19 103 ILE A O 1
ATOM 838 N N . LYS A 1 104 ? -6.328 2.951 -4.891 1.00 72.44 104 LYS A N 1
ATOM 839 C CA . LYS A 1 104 ? -6.862 4.193 -4.312 1.00 72.44 104 LYS A CA 1
ATOM 840 C C . LYS A 1 104 ? -8.382 4.282 -4.359 1.00 72.44 104 LYS A C 1
ATOM 842 O O . LYS A 1 104 ? -8.948 4.937 -3.498 1.00 72.44 104 LYS A O 1
ATOM 847 N N . ASP A 1 105 ? -9.020 3.651 -5.341 1.00 61.09 105 ASP A N 1
ATOM 848 C CA . ASP A 1 105 ? -10.484 3.615 -5.444 1.00 61.09 105 ASP A CA 1
ATOM 849 C C . ASP A 1 105 ? -11.134 2.662 -4.421 1.00 61.09 105 ASP A C 1
ATOM 851 O O . ASP A 1 105 ? -12.359 2.650 -4.280 1.00 61.09 105 ASP A O 1
ATOM 855 N N . VAL A 1 106 ? -10.335 1.854 -3.710 1.00 58.31 106 VAL A N 1
ATOM 856 C CA . VAL A 1 106 ? -10.822 0.834 -2.766 1.00 58.31 106 VAL A CA 1
ATOM 857 C C . VAL A 1 106 ? -10.516 1.171 -1.294 1.00 58.31 106 VAL A C 1
ATOM 859 O O . VAL A 1 106 ? -11.112 0.557 -0.404 1.00 58.31 106 VAL A O 1
ATOM 862 N N . ASP A 1 107 ? -9.645 2.153 -1.038 1.00 46.19 107 ASP A N 1
ATOM 863 C CA . ASP A 1 107 ? -9.363 2.730 0.291 1.00 46.19 107 ASP A CA 1
ATOM 864 C C . ASP A 1 107 ? -10.327 3.885 0.639 1.00 46.19 107 ASP A C 1
ATOM 866 O O . ASP A 1 107 ? -10.743 3.970 1.822 1.00 46.19 107 ASP A O 1
#

Organism: Hamiltonella defensa subsp. Acyrthosiphon pisum (strain 5AT) (NCBI:txid572265)

Radius of gyration: 27.11 Å; chains: 1; bounding box: 52×26×71 Å

pLDDT: mean 84.33, std 10.28, range [46.19, 95.56]